Protein AF-A0A353IQN6-F1 (afdb_monomer)

Secondary structure (DSSP, 8-state):
--HH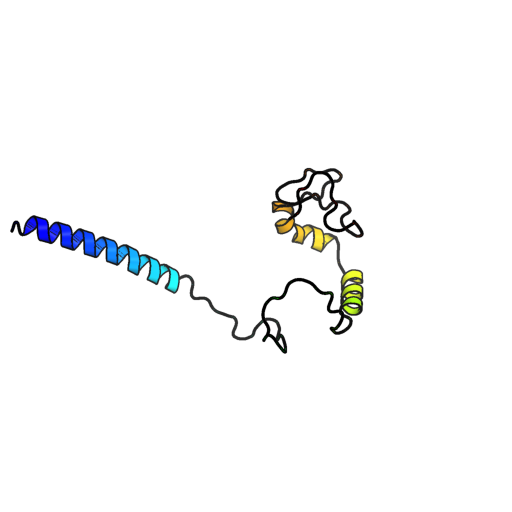HHHHHHHHHHHHHHHHHHHHHHHHHH------SS-SS--S--------------SS-HHHHHHHHHHT--HHHHHHHTTTGGGT---STTPPP-SS---TT-TTPPTT--TT----

Foldseek 3Di:
DPVVVVVVVVVVVVVVVCCVVVVVVVCCVVCVPPDDPDDPDDDDDPPDDDDDDDDPPDDPPVVVVVVVVVVVDDVVVVVVPCPVVVVQEACDDVDDHGVHYHCPVVVVDDPPDRPPDDDD

Solvent-accessible surface area (backbone atoms only — not comparable to full-atom values): 7860 Å² total; per-residue (Å²): 129,68,64,69,60,55,52,54,52,52,50,53,52,52,51,52,48,48,52,56,54,47,52,50,52,49,49,51,69,73,58,63,80,75,70,63,97,62,69,100,62,86,73,88,78,86,85,76,80,96,73,88,86,75,90,75,88,79,69,80,70,57,62,61,57,47,52,58,51,57,76,70,58,55,68,70,60,49,64,67,64,40,61,74,53,53,76,33,28,28,71,43,87,88,38,61,67,60,88,32,50,49,51,49,76,50,82,92,48,70,80,95,58,61,82,96,52,89,76,134

Mean predicted aligned error: 17.72 Å

Radius of gyration: 26.77 Å; Cα contacts (8 Å, |Δi|>4): 43; chains: 1; bounding box: 42×39×81 Å

Sequence (120 aa):
MKHYYLNKVAMAVLLALLLFFGTRTLIDLVYEEHLPATPGYEVAGAEEELVHGEKKKNGPDKGAEFIVALNKADPAKGEQGVGLCKVCHSFEKGGPNMIGPGLYGVVGHKIAAHEGFNYS

pLDDT: mean 81.21, std 19.11, range [29.92, 97.19]

Structure (mmCIF, N/CA/C/O backbone):
data_AF-A0A353IQN6-F1
#
_entry.id   AF-A0A353IQN6-F1
#
loop_
_atom_site.group_PDB
_atom_site.id
_atom_site.type_symbol
_atom_site.label_atom_id
_atom_site.label_alt_id
_atom_site.label_comp_id
_atom_site.label_asym_id
_atom_site.label_entity_id
_atom_site.label_seq_id
_atom_site.pdbx_PDB_ins_code
_atom_site.Cartn_x
_atom_site.Cartn_y
_atom_site.Cartn_z
_atom_site.occupancy
_atom_site.B_iso_or_equiv
_atom_site.auth_seq_id
_atom_site.auth_comp_id
_atom_site.auth_asym_id
_atom_site.auth_atom_id
_atom_site.pdbx_PDB_model_num
ATOM 1 N N . MET A 1 1 ? -2.778 19.216 57.787 1.00 61.38 1 MET A N 1
ATOM 2 C CA . MET A 1 1 ? -3.171 18.404 56.609 1.00 61.38 1 MET A CA 1
ATOM 3 C C . MET A 1 1 ? -2.617 16.996 56.785 1.00 61.38 1 MET A C 1
ATOM 5 O O . MET A 1 1 ? -1.510 16.873 57.287 1.00 61.38 1 MET A O 1
ATOM 9 N N . LYS A 1 2 ? -3.361 15.932 56.452 1.00 80.44 2 LYS A N 1
ATOM 10 C CA . LYS A 1 2 ? -2.885 14.546 56.634 1.00 80.44 2 LYS A CA 1
ATOM 11 C C . LYS A 1 2 ? -1.722 14.272 55.663 1.00 80.44 2 LYS A C 1
ATOM 13 O O . LYS A 1 2 ? -1.968 14.014 54.491 1.00 80.44 2 LYS A O 1
ATOM 18 N N . HIS A 1 3 ? -0.477 14.327 56.142 1.00 79.56 3 HIS A N 1
ATOM 19 C CA . HIS A 1 3 ? 0.753 14.161 55.343 1.00 79.56 3 HIS A CA 1
ATOM 20 C C . HIS A 1 3 ? 0.756 12.901 54.457 1.00 79.56 3 HIS A C 1
ATOM 22 O O . HIS A 1 3 ? 1.241 12.933 53.331 1.00 79.56 3 HIS A O 1
ATOM 28 N N . TYR A 1 4 ? 0.122 11.821 54.920 1.00 86.75 4 TYR A N 1
ATOM 29 C CA . TYR A 1 4 ? -0.090 10.590 54.153 1.00 86.75 4 TYR A CA 1
ATOM 30 C C . TYR A 1 4 ? -0.881 10.797 52.846 1.00 86.75 4 TYR A C 1
ATOM 32 O O . TYR A 1 4 ? -0.518 10.239 51.813 1.00 86.75 4 TYR A O 1
ATOM 40 N N . TYR A 1 5 ? -1.933 11.625 52.857 1.00 87.12 5 TYR A N 1
ATOM 41 C CA . TYR A 1 5 ? -2.708 11.922 51.646 1.00 87.12 5 TYR A CA 1
ATOM 42 C C . TYR A 1 5 ? -1.891 12.743 50.647 1.00 87.12 5 TYR A C 1
ATOM 44 O O . TYR A 1 5 ? -1.949 12.477 49.451 1.00 87.12 5 TYR A O 1
ATOM 52 N N . LEU A 1 6 ? -1.094 13.695 51.140 1.00 90.81 6 LEU A N 1
ATOM 53 C CA . LEU A 1 6 ? -0.230 14.521 50.298 1.00 90.81 6 LEU A CA 1
ATOM 54 C C . LEU A 1 6 ? 0.839 13.669 49.599 1.00 90.81 6 LEU A C 1
ATOM 56 O O . LEU A 1 6 ? 1.043 13.803 48.397 1.00 90.81 6 LEU A O 1
ATOM 60 N N . ASN A 1 7 ? 1.455 12.734 50.331 1.00 93.06 7 ASN A N 1
ATOM 61 C CA . ASN A 1 7 ? 2.442 11.812 49.772 1.00 93.06 7 ASN A CA 1
ATOM 62 C C . ASN A 1 7 ? 1.817 10.868 48.729 1.00 93.06 7 ASN A C 1
ATOM 64 O O . ASN A 1 7 ? 2.398 10.626 47.677 1.00 93.06 7 ASN A O 1
ATOM 68 N N . LYS A 1 8 ? 0.590 10.386 48.972 1.00 92.75 8 LYS A N 1
ATOM 69 C CA . LYS A 1 8 ? -0.137 9.533 48.021 1.00 92.75 8 LYS A CA 1
ATOM 70 C C . LYS A 1 8 ? -0.448 10.258 46.706 1.00 92.75 8 LYS A C 1
ATOM 72 O O . LYS A 1 8 ? -0.290 9.671 45.639 1.00 92.75 8 LYS A O 1
ATOM 77 N N . VAL A 1 9 ? -0.861 11.525 46.779 1.00 94.88 9 VAL A N 1
ATOM 78 C CA . VAL A 1 9 ? -1.106 12.353 45.587 1.00 94.88 9 VAL A CA 1
ATOM 79 C C . VAL A 1 9 ? 0.205 12.657 44.860 1.00 94.88 9 VAL A C 1
ATOM 81 O O . VAL A 1 9 ? 0.265 12.496 43.645 1.00 94.88 9 VAL A O 1
ATOM 84 N N . ALA A 1 10 ? 1.268 13.013 45.586 1.00 94.44 10 ALA A N 1
ATOM 85 C CA . ALA A 1 10 ? 2.580 13.269 44.992 1.00 94.44 10 ALA A CA 1
ATOM 86 C C . ALA A 1 10 ? 3.115 12.046 44.224 1.00 94.44 10 ALA A C 1
ATOM 88 O O . ALA A 1 10 ? 3.572 12.189 43.094 1.00 94.44 10 ALA A O 1
ATOM 89 N N . MET A 1 11 ? 2.983 10.839 44.784 1.00 94.12 11 MET A N 1
ATOM 90 C CA . MET A 1 11 ? 3.393 9.601 44.109 1.00 94.12 11 MET A CA 1
ATOM 91 C C . MET A 1 11 ? 2.562 9.305 42.858 1.00 94.12 11 MET A C 1
ATOM 93 O O . MET A 1 11 ? 3.120 8.911 41.838 1.00 94.12 11 MET A O 1
ATOM 97 N N . ALA A 1 12 ? 1.244 9.521 42.907 1.00 95.50 12 ALA A N 1
ATOM 98 C CA . ALA A 1 12 ? 0.382 9.324 41.742 1.00 95.50 12 ALA A CA 1
ATOM 99 C C . ALA A 1 12 ? 0.754 10.274 40.591 1.00 95.50 12 ALA A C 1
ATOM 101 O O . ALA A 1 12 ? 0.827 9.849 39.439 1.00 95.50 12 ALA A O 1
ATOM 102 N N . VAL A 1 13 ? 1.046 11.539 40.909 1.00 96.25 13 VAL A N 1
ATOM 103 C CA . VAL A 1 13 ? 1.476 12.539 39.921 1.00 96.25 13 VAL A CA 1
ATOM 104 C C . VAL A 1 13 ? 2.851 12.192 39.349 1.00 96.25 13 VAL A C 1
ATOM 106 O O . VAL A 1 13 ? 3.022 12.212 38.133 1.00 96.25 13 VAL A O 1
ATOM 109 N N . LEU A 1 14 ? 3.818 11.821 40.193 1.00 95.50 14 LEU A N 1
ATOM 110 C CA . LEU A 1 14 ? 5.158 11.438 39.738 1.00 95.50 14 LEU A CA 1
ATOM 111 C C . LEU A 1 14 ? 5.132 10.199 38.837 1.00 95.50 14 LEU A C 1
ATOM 113 O O . LEU A 1 14 ? 5.804 10.190 37.810 1.00 95.50 14 LEU A O 1
ATOM 117 N N . LEU A 1 15 ? 4.330 9.185 39.177 1.00 96.00 15 LEU A N 1
ATOM 118 C CA . LEU A 1 15 ? 4.170 7.991 38.346 1.00 96.00 15 LEU A CA 1
ATOM 119 C C . LEU A 1 15 ? 3.545 8.341 36.988 1.00 96.00 15 LEU A C 1
ATOM 121 O O . LEU A 1 15 ? 4.034 7.892 35.956 1.00 96.00 15 LEU A O 1
ATOM 125 N N . ALA A 1 16 ? 2.490 9.161 36.979 1.00 96.62 16 ALA A N 1
ATOM 126 C CA . ALA A 1 16 ? 1.833 9.578 35.744 1.00 96.62 16 ALA A CA 1
ATOM 127 C C . ALA A 1 16 ? 2.789 10.354 34.822 1.00 96.62 16 ALA A C 1
ATOM 129 O O . ALA A 1 16 ? 2.852 10.075 33.625 1.00 96.62 16 ALA A O 1
ATOM 130 N N . LEU A 1 17 ? 3.578 11.277 35.383 1.00 96.50 17 LEU A N 1
ATOM 131 C CA . LEU A 1 17 ? 4.587 12.023 34.630 1.00 96.50 17 LEU A CA 1
ATOM 132 C C . LEU A 1 17 ? 5.696 11.102 34.112 1.00 96.50 17 LEU A C 1
ATOM 134 O O . LEU A 1 17 ? 6.052 11.188 32.940 1.00 96.50 17 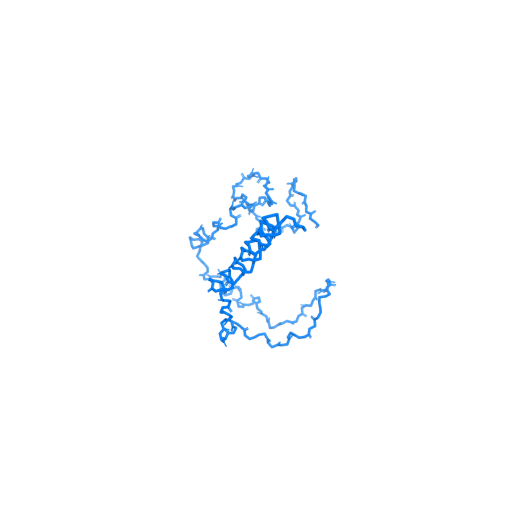LEU A O 1
ATOM 138 N N . LEU A 1 18 ? 6.206 10.190 34.943 1.00 96.56 18 LEU A N 1
ATOM 139 C CA . LEU A 1 18 ? 7.241 9.240 34.538 1.00 96.56 18 LEU A CA 1
ATOM 140 C C . LEU A 1 18 ? 6.769 8.356 33.382 1.00 96.56 18 LEU A C 1
ATOM 142 O O . LEU A 1 18 ? 7.522 8.138 32.440 1.00 96.56 18 LEU A O 1
ATOM 146 N N . LEU A 1 19 ? 5.527 7.871 33.427 1.00 96.75 19 LEU A N 1
ATOM 147 C CA . LEU A 1 19 ? 4.979 7.055 32.349 1.00 96.75 19 LEU A CA 1
ATOM 148 C C . LEU A 1 19 ? 4.788 7.869 31.069 1.00 96.75 19 LEU A C 1
ATOM 150 O O . LEU A 1 19 ? 5.161 7.387 30.005 1.00 96.75 19 LEU A O 1
ATOM 154 N N . PHE A 1 20 ? 4.271 9.097 31.151 1.00 96.19 20 PHE A N 1
ATOM 155 C CA . PHE A 1 20 ? 4.044 9.940 29.973 1.00 96.19 20 PHE A CA 1
ATOM 156 C C . PHE A 1 20 ? 5.354 10.368 29.297 1.00 96.19 20 PHE A C 1
ATOM 158 O O . PHE A 1 20 ? 5.537 10.156 28.100 1.00 96.19 20 PHE A O 1
ATOM 165 N N . PHE A 1 21 ? 6.287 10.937 30.064 1.00 95.75 21 PHE A N 1
ATOM 166 C CA . PHE A 1 21 ? 7.574 11.378 29.526 1.00 95.75 21 PHE A CA 1
ATOM 167 C C . PHE A 1 21 ? 8.469 10.188 29.179 1.00 95.75 21 PHE A C 1
ATOM 169 O O . PHE A 1 21 ? 9.108 10.196 28.135 1.00 95.75 21 PHE A O 1
ATOM 176 N N . GLY A 1 22 ? 8.465 9.139 30.004 1.00 94.50 22 GLY A N 1
ATOM 177 C CA . GLY A 1 22 ? 9.273 7.944 29.784 1.00 94.50 22 GLY A CA 1
ATOM 178 C C . GLY A 1 22 ? 8.852 7.172 28.539 1.00 94.50 22 GLY A C 1
ATOM 179 O O . GLY A 1 22 ? 9.715 6.797 27.754 1.00 94.50 22 GLY A O 1
ATOM 180 N N . THR A 1 23 ? 7.548 6.978 28.302 1.00 95.06 23 THR A N 1
ATOM 181 C CA . THR A 1 23 ? 7.094 6.326 27.058 1.00 95.06 23 THR A CA 1
ATOM 182 C C . THR A 1 23 ? 7.393 7.179 25.833 1.00 95.06 23 THR A C 1
ATOM 184 O O . THR A 1 23 ? 7.869 6.631 24.845 1.00 95.06 23 THR A O 1
ATOM 187 N N . ARG A 1 24 ? 7.208 8.504 25.902 1.00 93.00 24 ARG A N 1
ATOM 188 C CA . ARG A 1 24 ? 7.584 9.417 24.814 1.00 93.00 24 ARG A CA 1
ATOM 189 C C . ARG A 1 24 ? 9.075 9.334 24.474 1.00 93.00 24 ARG A C 1
ATOM 191 O O . ARG A 1 24 ? 9.408 9.085 23.326 1.00 93.00 24 ARG A O 1
ATOM 198 N N . THR A 1 25 ? 9.960 9.467 25.463 1.00 90.75 25 THR A N 1
ATOM 199 C CA . THR A 1 25 ? 11.413 9.363 25.247 1.00 90.75 25 THR A CA 1
ATOM 200 C C . THR A 1 25 ? 11.816 7.987 24.725 1.00 90.75 25 THR A C 1
ATOM 202 O O . THR A 1 25 ? 12.728 7.885 23.915 1.00 90.75 25 THR A O 1
ATOM 205 N N . LEU A 1 26 ? 11.143 6.922 25.164 1.00 91.50 26 LEU A N 1
ATOM 206 C CA . LEU A 1 26 ? 11.411 5.572 24.674 1.00 91.50 26 LEU A CA 1
ATOM 207 C C . LEU A 1 26 ? 10.978 5.412 23.212 1.00 91.50 26 LEU A C 1
ATOM 209 O O . LEU A 1 26 ? 11.693 4.777 22.446 1.00 91.50 26 LEU A O 1
ATOM 213 N N . ILE A 1 27 ? 9.856 6.017 22.811 1.00 88.75 27 ILE A N 1
ATOM 214 C CA . ILE A 1 27 ? 9.441 6.082 21.404 1.00 88.75 27 ILE A CA 1
ATOM 215 C C . ILE A 1 27 ? 10.487 6.846 20.589 1.00 88.75 27 ILE A C 1
ATOM 217 O O . ILE A 1 27 ? 10.942 6.312 19.586 1.00 88.75 27 ILE A O 1
ATOM 221 N N . ASP A 1 28 ? 10.921 8.020 21.047 1.00 85.69 28 ASP A N 1
ATOM 222 C CA . ASP A 1 28 ? 11.922 8.831 20.340 1.00 85.69 28 ASP A CA 1
ATOM 223 C C . ASP A 1 28 ? 13.270 8.088 20.203 1.00 85.69 28 ASP A C 1
ATOM 225 O O . ASP A 1 28 ? 13.879 8.108 19.140 1.00 85.69 28 ASP A O 1
ATOM 229 N N . LEU A 1 29 ? 13.702 7.362 21.244 1.00 86.88 29 LEU A N 1
ATOM 230 C CA . LEU A 1 29 ? 14.932 6.556 21.236 1.00 86.88 29 LEU A CA 1
ATOM 231 C C . LEU A 1 29 ? 14.853 5.354 20.280 1.00 86.88 29 LEU A C 1
ATOM 233 O O . LEU A 1 29 ? 15.849 4.963 19.678 1.00 86.88 29 LEU A O 1
ATOM 237 N N . VAL A 1 30 ? 13.687 4.708 20.196 1.00 87.62 30 VAL A N 1
ATOM 238 C CA . VAL A 1 30 ? 13.490 3.522 19.346 1.00 87.62 30 VAL A CA 1
ATOM 239 C C . VAL A 1 30 ? 13.248 3.917 17.888 1.00 87.62 30 VAL A C 1
ATOM 241 O O . VAL A 1 30 ? 13.658 3.189 16.985 1.00 87.62 30 VAL A O 1
ATOM 244 N N . TYR A 1 31 ? 12.599 5.056 17.658 1.00 83.56 31 TYR A N 1
ATOM 245 C CA . 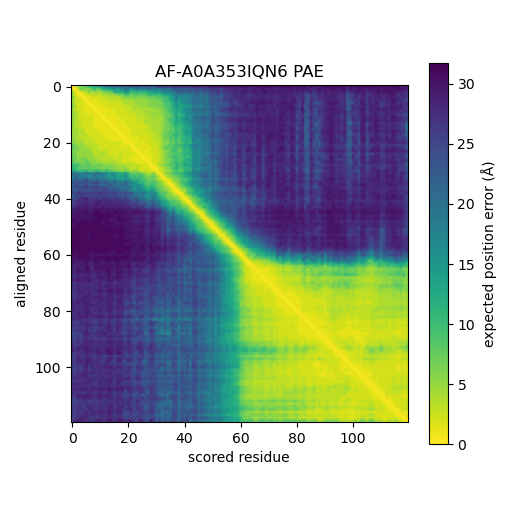TYR A 1 31 ? 12.219 5.566 16.343 1.00 83.56 31 TYR A CA 1
ATOM 246 C C . TYR A 1 31 ? 12.992 6.836 15.993 1.00 83.56 31 TYR A C 1
ATOM 248 O O . TYR A 1 31 ? 12.414 7.834 15.566 1.00 83.56 31 TYR A O 1
ATOM 256 N N . GLU A 1 32 ? 14.312 6.794 16.151 1.00 74.81 32 GLU A N 1
ATOM 257 C CA . GLU A 1 32 ? 15.176 7.850 15.643 1.00 74.81 32 GLU A CA 1
ATOM 258 C C . GLU A 1 32 ? 15.070 7.854 14.108 1.00 74.81 32 GLU A C 1
ATOM 260 O O . GLU A 1 32 ? 15.562 6.954 13.420 1.00 74.81 32 GLU A O 1
ATOM 265 N N . GLU A 1 33 ? 14.338 8.826 13.561 1.00 68.62 33 GLU A N 1
ATOM 266 C CA . GLU A 1 33 ? 14.083 8.931 12.127 1.00 68.62 33 GLU A CA 1
ATOM 267 C C . GLU A 1 33 ? 15.380 9.324 11.411 1.00 68.62 33 GLU A C 1
ATOM 269 O O . GLU A 1 33 ? 15.727 10.495 11.253 1.00 68.62 33 GLU A O 1
ATOM 274 N N . HIS A 1 34 ? 16.147 8.320 10.989 1.00 64.12 34 HIS A N 1
ATOM 275 C CA . HIS A 1 34 ? 17.266 8.511 10.077 1.00 64.12 34 HIS A CA 1
ATOM 276 C C . HIS A 1 34 ? 16.731 8.815 8.682 1.00 64.12 34 HIS A C 1
ATOM 278 O O . HIS A 1 34 ? 16.595 7.937 7.826 1.00 64.12 34 HIS A O 1
ATOM 284 N N . LEU A 1 35 ? 16.460 10.100 8.451 1.00 63.84 35 LEU A N 1
ATOM 285 C CA . LEU A 1 35 ? 16.371 10.637 7.105 1.00 63.84 35 LEU A CA 1
ATOM 286 C C . LEU A 1 35 ? 17.665 10.259 6.369 1.00 63.84 35 LEU A C 1
ATOM 288 O O . LEU A 1 35 ? 18.761 10.480 6.897 1.00 63.84 35 LEU A O 1
ATOM 292 N N . PRO A 1 36 ? 17.575 9.650 5.178 1.00 66.19 36 PRO A N 1
ATOM 293 C CA . PRO A 1 36 ? 18.765 9.271 4.446 1.00 66.19 36 PRO A CA 1
ATOM 294 C C . PRO A 1 36 ? 19.575 10.536 4.146 1.00 66.19 36 PRO A C 1
ATOM 296 O O . PRO A 1 36 ? 19.035 11.528 3.659 1.00 66.19 36 PRO A O 1
ATOM 299 N N . ALA A 1 37 ? 20.883 10.493 4.416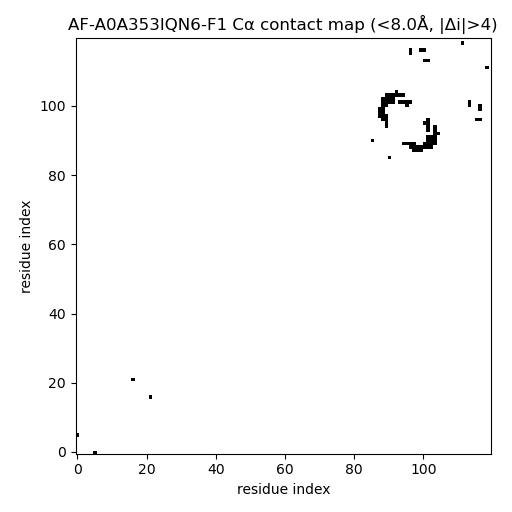 1.00 67.12 37 ALA A N 1
ATOM 300 C CA . ALA A 1 37 ? 21.796 11.619 4.181 1.00 67.12 37 ALA A CA 1
ATOM 301 C C . ALA A 1 37 ? 21.787 12.110 2.718 1.00 67.12 37 ALA A C 1
ATOM 303 O O . ALA A 1 37 ? 22.235 13.214 2.427 1.00 67.12 37 ALA A O 1
ATOM 304 N N . THR A 1 38 ? 21.262 11.291 1.804 1.00 64.38 38 THR A N 1
ATOM 305 C CA . THR A 1 38 ? 20.947 11.660 0.426 1.00 64.38 38 THR A CA 1
ATOM 306 C C . THR A 1 38 ? 19.499 11.254 0.122 1.00 64.38 38 THR A C 1
ATOM 308 O O . THR A 1 38 ? 19.146 10.085 0.297 1.00 64.38 38 THR A O 1
ATOM 311 N N . PRO A 1 39 ? 18.629 12.180 -0.318 1.00 72.12 39 PRO A N 1
ATOM 312 C CA . PRO A 1 39 ? 17.327 11.827 -0.869 1.00 72.12 39 PRO A CA 1
ATOM 313 C C . PRO A 1 39 ? 17.517 10.870 -2.052 1.00 72.12 39 PRO A C 1
ATOM 315 O O . PRO A 1 39 ? 18.387 11.091 -2.890 1.00 72.12 39 PRO A O 1
ATOM 318 N N . GLY A 1 40 ? 16.692 9.824 -2.165 1.00 63.22 40 GLY A N 1
ATOM 319 C CA . GLY A 1 40 ? 16.782 8.844 -3.263 1.00 63.22 40 GLY A CA 1
ATOM 320 C C . GLY A 1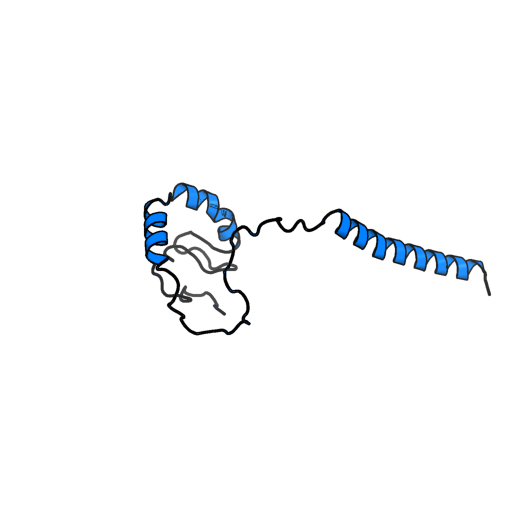 40 ? 16.567 9.427 -4.673 1.00 63.22 40 GLY A C 1
ATOM 321 O O . GLY A 1 40 ? 16.694 8.702 -5.657 1.00 63.22 40 GLY A O 1
ATOM 322 N N . TYR A 1 41 ? 16.237 10.719 -4.772 1.00 63.25 41 TYR A N 1
ATOM 323 C CA . TYR A 1 41 ? 16.140 11.507 -5.995 1.00 63.25 41 TYR A CA 1
ATOM 324 C C . TYR A 1 41 ? 16.235 13.006 -5.656 1.00 63.25 41 TYR A C 1
ATOM 326 O O . TYR A 1 41 ? 15.486 13.491 -4.806 1.00 63.25 41 TYR A O 1
ATOM 334 N N . GLU A 1 42 ? 17.112 13.753 -6.332 1.00 50.59 42 GLU A N 1
ATOM 335 C CA . GLU A 1 42 ? 17.103 15.218 -6.266 1.00 50.59 42 GLU A CA 1
ATOM 336 C C . GLU A 1 42 ? 15.984 15.770 -7.156 1.00 50.59 42 GLU A C 1
ATOM 338 O O . GLU A 1 42 ? 16.051 15.727 -8.387 1.00 50.59 42 GLU A O 1
ATOM 343 N N . VAL A 1 43 ? 14.934 16.296 -6.524 1.00 57.38 43 VAL A N 1
ATOM 344 C CA . VAL A 1 43 ? 13.918 17.091 -7.214 1.00 57.38 43 VAL A CA 1
ATOM 345 C C . VAL A 1 43 ? 14.474 18.507 -7.349 1.00 57.38 43 VAL A C 1
ATOM 347 O O . VAL A 1 43 ? 14.447 19.288 -6.400 1.00 57.38 43 VAL A O 1
ATOM 350 N N . ALA A 1 44 ? 14.979 18.864 -8.527 1.00 50.25 44 ALA A N 1
ATOM 351 C CA . ALA A 1 44 ? 15.231 20.264 -8.837 1.00 50.25 44 ALA A CA 1
ATOM 352 C C . ALA A 1 44 ? 13.882 21.011 -8.881 1.00 50.25 44 ALA A C 1
ATOM 354 O O . ALA A 1 44 ? 13.120 20.854 -9.835 1.00 50.25 44 ALA A O 1
ATOM 355 N N . GLY A 1 45 ? 13.595 21.800 -7.840 1.00 54.41 45 GLY A N 1
ATOM 356 C CA . GLY A 1 45 ? 12.538 22.818 -7.837 1.00 54.41 45 GLY A CA 1
ATOM 357 C C . GLY A 1 45 ? 11.237 22.449 -7.122 1.00 54.41 45 GLY A C 1
ATOM 358 O O . GLY A 1 45 ? 10.179 22.477 -7.741 1.00 54.41 45 GLY A O 1
ATOM 359 N N . ALA A 1 46 ? 11.291 22.152 -5.822 1.00 39.16 46 ALA A N 1
ATOM 360 C CA . ALA A 1 46 ? 10.093 22.069 -4.985 1.00 39.16 46 ALA A CA 1
ATOM 361 C C . ALA A 1 46 ? 10.015 23.250 -4.007 1.00 39.16 46 ALA A C 1
ATOM 363 O O . ALA A 1 46 ? 10.119 23.090 -2.796 1.00 39.16 46 ALA A O 1
ATOM 364 N N . GLU A 1 47 ? 9.785 24.435 -4.556 1.00 41.00 47 GLU A N 1
ATOM 365 C CA . GLU A 1 47 ? 8.913 25.407 -3.910 1.00 41.00 47 GLU A CA 1
ATOM 366 C C . GLU A 1 47 ? 7.783 25.700 -4.895 1.00 41.00 47 GLU A C 1
ATOM 368 O O . GLU A 1 47 ? 7.969 26.406 -5.874 1.00 41.00 47 GLU A O 1
ATOM 373 N N . GLU A 1 48 ? 6.651 25.018 -4.708 1.00 36.66 48 GLU A N 1
ATOM 374 C CA . GLU A 1 48 ? 5.333 25.653 -4.728 1.00 36.66 48 GLU A CA 1
ATOM 375 C C . GLU A 1 48 ? 4.233 24.653 -4.343 1.00 36.66 48 GLU A C 1
ATOM 377 O O . GLU A 1 48 ? 4.083 23.562 -4.893 1.00 36.66 48 GLU A O 1
ATOM 382 N N . GLU A 1 49 ? 3.523 25.086 -3.310 1.00 32.53 49 GLU A N 1
ATOM 383 C CA . GLU A 1 49 ? 2.128 24.879 -2.946 1.00 32.53 49 GLU A CA 1
ATOM 384 C C . GLU A 1 49 ? 1.238 24.031 -3.876 1.00 32.53 49 GLU A C 1
ATOM 386 O O . GLU A 1 49 ? 1.152 24.200 -5.092 1.00 32.53 49 GLU A O 1
ATOM 391 N N . LEU A 1 50 ? 0.481 23.145 -3.228 1.00 40.03 50 LEU A N 1
ATOM 392 C CA . LEU A 1 50 ? -0.583 22.332 -3.799 1.00 40.03 50 LEU A CA 1
ATOM 393 C C . LEU A 1 50 ? -1.643 23.203 -4.497 1.00 40.03 50 LEU A C 1
ATOM 395 O O . LEU A 1 50 ? -2.434 23.868 -3.833 1.00 40.03 50 LEU A O 1
ATOM 399 N N . VAL A 1 51 ? -1.758 23.085 -5.822 1.00 31.28 51 VAL A N 1
ATOM 400 C CA . VAL A 1 51 ? -2.973 23.465 -6.560 1.00 31.28 51 VAL A CA 1
ATOM 401 C C . VAL A 1 51 ? -3.441 22.276 -7.39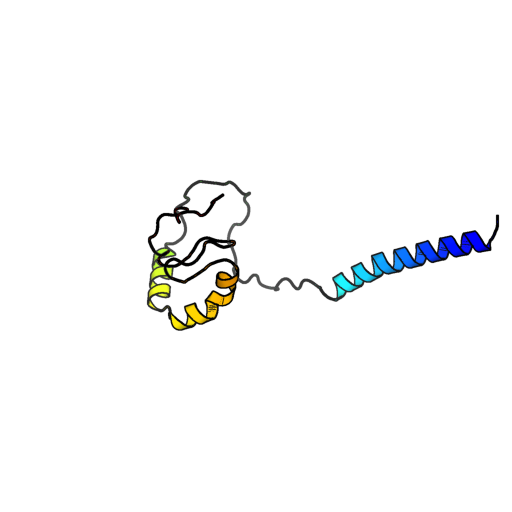4 1.00 31.28 51 VAL A C 1
ATOM 403 O O . VAL A 1 51 ? -2.742 21.774 -8.276 1.00 31.28 51 VAL A O 1
ATOM 406 N N . HIS A 1 52 ? -4.641 21.797 -7.065 1.00 34.53 52 HIS A N 1
ATOM 407 C CA . HIS A 1 52 ? -5.372 20.790 -7.821 1.00 34.53 52 HIS A CA 1
ATOM 408 C C . HIS A 1 52 ? -5.699 21.301 -9.228 1.00 34.53 52 HIS A C 1
ATOM 410 O O . HIS A 1 52 ? -6.293 22.361 -9.382 1.00 34.53 52 HIS A O 1
ATOM 416 N N . GLY A 1 53 ? -5.418 20.463 -10.227 1.00 43.34 53 GLY A N 1
ATOM 417 C CA . GLY A 1 53 ? -6.104 20.498 -11.513 1.00 43.34 53 GLY A CA 1
ATOM 418 C C . GLY A 1 53 ? -5.596 21.527 -12.515 1.00 43.34 53 GLY A C 1
ATOM 419 O O . GLY A 1 53 ? -6.229 22.544 -12.725 1.00 43.34 53 GLY A O 1
ATOM 420 N N . GLU A 1 54 ? -4.552 21.165 -13.257 1.00 29.92 54 GLU A N 1
ATOM 421 C CA . GLU A 1 54 ? -4.500 21.356 -14.709 1.00 29.92 54 GLU A CA 1
ATOM 422 C C . GLU A 1 54 ? -3.380 20.480 -15.279 1.00 29.92 54 GLU A C 1
ATOM 424 O O . GLU A 1 54 ? -2.325 20.302 -14.667 1.00 29.92 54 GLU A O 1
ATOM 429 N N . LYS A 1 55 ? -3.614 19.876 -16.450 1.00 47.28 55 LYS A N 1
ATOM 430 C CA . LYS A 1 55 ? -2.602 19.087 -17.164 1.00 47.28 55 LYS A CA 1
ATOM 431 C C . LYS A 1 55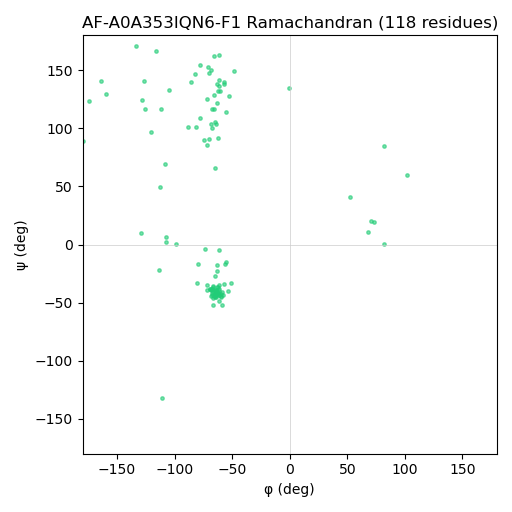 ? -1.419 19.988 -17.537 1.00 47.28 55 LYS A C 1
ATOM 433 O O . LYS A 1 55 ? -1.370 20.511 -18.647 1.00 47.28 55 LYS A O 1
ATOM 438 N N . LYS A 1 56 ? -0.401 20.071 -16.681 1.00 32.12 56 LYS A N 1
ATOM 439 C CA . LYS A 1 56 ? 0.948 20.443 -17.116 1.00 32.12 56 LYS A CA 1
ATOM 440 C C . LYS A 1 56 ? 1.567 19.249 -17.845 1.00 32.12 56 LYS A C 1
ATOM 442 O O . LYS A 1 56 ? 2.242 18.406 -17.261 1.00 32.12 56 LYS A O 1
ATOM 447 N N . LYS A 1 57 ? 1.353 19.184 -19.163 1.00 48.72 57 LYS A N 1
ATOM 448 C CA . LYS A 1 57 ? 2.396 18.650 -20.046 1.00 48.72 57 LYS A CA 1
ATOM 449 C C . LYS A 1 57 ? 3.525 19.668 -20.000 1.00 48.72 57 LYS A C 1
ATOM 451 O O . LYS A 1 57 ? 3.348 20.738 -20.561 1.00 48.72 57 LYS A O 1
ATOM 456 N N . ASN A 1 58 ? 4.591 19.359 -19.269 1.00 45.25 58 ASN A N 1
ATOM 457 C CA . ASN A 1 58 ? 5.970 19.759 -19.559 1.00 45.25 58 ASN A CA 1
ATOM 458 C C . ASN A 1 58 ? 6.885 19.190 -18.470 1.00 45.25 58 ASN A C 1
ATOM 460 O O . ASN A 1 58 ? 7.148 19.808 -17.445 1.00 45.25 58 ASN A O 1
ATOM 464 N N . GLY A 1 59 ? 7.350 17.975 -18.727 1.00 55.06 59 GLY A N 1
ATOM 465 C CA . GLY A 1 59 ? 8.622 17.444 -18.255 1.00 55.06 59 GLY A CA 1
ATOM 466 C C . GLY A 1 59 ? 9.290 16.769 -19.459 1.00 55.06 59 GLY A C 1
ATOM 467 O O . GLY A 1 59 ? 8.620 16.634 -20.492 1.00 55.06 59 GLY A O 1
ATOM 468 N N . PRO A 1 60 ? 10.563 16.340 -19.368 1.00 54.75 60 PRO A N 1
ATOM 469 C CA . PRO A 1 60 ? 11.148 15.480 -20.398 1.00 54.75 60 PRO A CA 1
ATOM 470 C C . PRO A 1 60 ? 10.181 14.327 -20.684 1.00 54.75 60 PRO A C 1
ATOM 472 O O . PRO A 1 60 ? 9.401 13.945 -19.807 1.00 54.75 60 PRO A O 1
ATOM 475 N N . ASP A 1 61 ? 10.170 13.826 -21.911 1.00 59.00 61 ASP A N 1
ATOM 476 C CA . ASP A 1 61 ? 9.290 12.767 -22.399 1.00 59.00 61 ASP A CA 1
ATOM 477 C C . ASP A 1 61 ? 9.564 11.424 -21.696 1.00 59.00 61 ASP A C 1
ATOM 479 O O . ASP A 1 61 ? 9.899 10.417 -22.310 1.00 59.00 61 ASP A O 1
ATOM 483 N N . LYS A 1 62 ? 9.298 11.363 -20.386 1.00 61.12 62 LYS A N 1
ATOM 484 C CA . LYS A 1 62 ? 9.331 10.158 -19.548 1.00 61.12 62 LYS A CA 1
ATOM 485 C C . LYS A 1 62 ? 8.432 9.053 -20.104 1.00 61.12 62 LYS A C 1
ATOM 487 O O . LYS A 1 62 ? 8.557 7.906 -19.703 1.00 61.12 62 LYS A O 1
ATOM 492 N N . GLY A 1 63 ? 7.533 9.384 -21.037 1.00 70.38 63 GLY A N 1
ATOM 493 C CA . GLY A 1 63 ? 6.791 8.415 -21.831 1.00 70.38 63 GLY A CA 1
ATOM 494 C C . GLY A 1 63 ? 7.705 7.507 -22.658 1.00 70.38 63 GLY A C 1
ATOM 495 O O . GLY A 1 63 ? 7.501 6.301 -22.635 1.00 70.38 63 GLY A O 1
ATOM 496 N N . ALA A 1 64 ? 8.732 8.031 -23.332 1.00 76.12 64 ALA A N 1
ATOM 497 C CA . ALA A 1 64 ? 9.655 7.209 -24.119 1.00 76.12 64 ALA A CA 1
ATOM 498 C C . ALA A 1 64 ? 10.464 6.258 -23.221 1.00 76.12 64 ALA A C 1
ATOM 500 O O . ALA A 1 64 ? 10.550 5.061 -23.495 1.00 76.12 64 ALA A O 1
ATOM 501 N N . GLU A 1 65 ? 10.976 6.766 -22.099 1.00 82.94 65 GLU A N 1
ATOM 502 C CA . GLU A 1 65 ? 11.712 5.974 -21.109 1.00 82.94 65 GLU A CA 1
ATOM 503 C C . GLU A 1 65 ? 10.826 4.908 -20.442 1.00 82.94 65 GLU A C 1
ATOM 505 O O . GLU A 1 65 ? 11.219 3.745 -20.335 1.00 82.94 65 GLU A O 1
ATOM 510 N N . PHE A 1 66 ? 9.590 5.266 -20.078 1.00 84.75 66 PHE A N 1
ATOM 511 C CA . PHE A 1 66 ? 8.606 4.331 -19.536 1.00 84.75 66 PHE A CA 1
ATOM 512 C C . PHE A 1 66 ? 8.257 3.224 -20.532 1.00 84.75 66 PHE A C 1
ATOM 514 O O . PHE A 1 66 ? 8.207 2.061 -20.146 1.00 84.75 66 PHE A O 1
ATOM 521 N N . ILE A 1 67 ? 8.057 3.547 -21.813 1.00 87.12 67 ILE A N 1
ATOM 522 C CA . ILE A 1 67 ? 7.780 2.538 -22.845 1.00 87.12 67 ILE A CA 1
ATOM 523 C C . ILE A 1 67 ? 8.976 1.592 -23.020 1.00 87.12 67 ILE A C 1
ATOM 525 O O . ILE A 1 67 ? 8.786 0.380 -23.124 1.00 87.12 67 ILE A O 1
ATOM 529 N N . VAL A 1 68 ? 10.212 2.102 -22.983 1.00 89.62 68 VAL A N 1
ATOM 530 C CA . VAL A 1 68 ? 11.419 1.257 -23.015 1.00 89.62 68 VAL A CA 1
ATOM 531 C C . VAL A 1 68 ? 11.504 0.346 -21.786 1.00 89.62 68 VAL A C 1
ATOM 533 O O . VAL A 1 68 ? 11.856 -0.827 -21.926 1.00 89.62 68 VAL A O 1
ATOM 536 N N . ALA A 1 69 ? 11.168 0.848 -20.596 1.00 88.56 69 ALA A N 1
ATOM 537 C CA . ALA A 1 69 ? 11.133 0.053 -19.371 1.00 88.56 69 ALA A CA 1
ATOM 538 C C . ALA A 1 69 ? 10.012 -1.000 -19.394 1.00 88.56 69 ALA A C 1
ATOM 540 O O . ALA A 1 69 ? 10.249 -2.151 -19.030 1.00 88.56 69 ALA A O 1
ATOM 541 N N . LEU A 1 70 ? 8.823 -0.641 -19.886 1.00 88.94 70 LEU A N 1
ATOM 542 C CA . LEU A 1 70 ? 7.670 -1.534 -20.002 1.00 88.94 70 LEU A CA 1
ATOM 543 C C . LEU A 1 70 ? 7.940 -2.684 -20.978 1.00 88.94 70 LEU A C 1
ATOM 545 O O . LEU A 1 70 ? 7.605 -3.825 -20.680 1.00 88.94 70 LEU A O 1
ATOM 549 N N . ASN A 1 71 ? 8.622 -2.417 -22.095 1.00 91.50 71 ASN A N 1
ATOM 550 C CA . ASN A 1 71 ? 9.043 -3.458 -23.040 1.00 91.50 71 ASN A CA 1
ATOM 551 C C . ASN A 1 71 ? 10.026 -4.471 -22.428 1.00 91.50 71 ASN A C 1
ATOM 553 O O . ASN A 1 71 ? 10.157 -5.582 -22.936 1.00 91.50 71 ASN A O 1
ATOM 557 N N . LYS A 1 72 ? 10.732 -4.094 -21.355 1.00 92.69 72 LYS A N 1
ATOM 558 C CA . LYS A 1 72 ? 11.647 -4.967 -20.602 1.00 92.69 72 LYS A CA 1
ATOM 559 C C . LYS A 1 72 ? 11.009 -5.545 -19.333 1.00 92.69 72 LYS A C 1
ATOM 561 O O . LYS A 1 72 ? 11.693 -6.244 -18.585 1.00 92.69 72 LYS A O 1
ATOM 566 N N . ALA A 1 73 ? 9.748 -5.222 -19.050 1.00 91.75 73 ALA A N 1
ATOM 567 C CA . ALA A 1 73 ? 9.076 -5.660 -17.838 1.00 91.75 73 ALA A CA 1
ATOM 568 C C . ALA A 1 73 ? 8.787 -7.168 -17.873 1.00 91.75 73 ALA A C 1
ATOM 570 O O . ALA A 1 73 ? 8.523 -7.749 -18.923 1.00 91.75 73 ALA A O 1
ATOM 571 N N . ASP A 1 74 ? 8.814 -7.787 -16.695 1.00 94.56 74 ASP A N 1
ATOM 572 C CA . ASP A 1 74 ? 8.554 -9.212 -16.504 1.00 94.56 74 ASP A CA 1
ATOM 573 C C . ASP A 1 74 ? 7.227 -9.401 -15.746 1.00 94.56 74 ASP A C 1
ATOM 575 O O . ASP A 1 74 ? 7.128 -8.980 -14.584 1.00 94.56 74 ASP A O 1
ATOM 579 N N . PRO A 1 75 ? 6.211 -10.037 -16.358 1.00 93.19 75 PRO A N 1
ATOM 580 C CA . PRO A 1 75 ? 4.939 -10.323 -15.700 1.00 93.19 75 PRO A CA 1
ATOM 581 C C . PRO A 1 75 ? 5.082 -11.140 -14.411 1.00 93.19 75 PRO A C 1
ATOM 583 O O . PRO A 1 75 ? 4.344 -10.888 -13.460 1.00 93.19 75 PRO A O 1
ATOM 586 N N . ALA A 1 76 ? 6.050 -12.062 -14.335 1.00 94.62 76 ALA A N 1
ATOM 587 C CA . ALA A 1 76 ? 6.253 -12.898 -13.151 1.00 94.62 76 ALA A CA 1
ATOM 588 C C . ALA A 1 76 ? 6.728 -12.069 -11.948 1.00 94.62 76 ALA A C 1
ATOM 590 O O . ALA A 1 76 ? 6.272 -12.271 -10.822 1.00 94.62 76 ALA A O 1
ATOM 591 N N . LYS A 1 77 ? 7.588 -11.068 -12.181 1.00 93.56 77 LYS A N 1
ATOM 592 C CA . LYS A 1 77 ? 7.978 -10.102 -11.138 1.00 93.56 77 LYS A CA 1
ATOM 593 C C . LYS A 1 77 ? 6.803 -9.226 -10.714 1.00 93.56 77 LYS A C 1
ATOM 595 O O . LYS A 1 77 ? 6.668 -8.916 -9.533 1.00 93.56 77 LYS A O 1
ATOM 600 N N . GLY A 1 78 ? 5.941 -8.852 -11.662 1.00 92.00 78 GLY A N 1
ATOM 601 C CA . GLY A 1 78 ? 4.699 -8.137 -11.370 1.00 92.00 78 GLY A CA 1
ATOM 602 C C . GLY A 1 78 ? 3.780 -8.941 -10.449 1.00 92.00 78 GLY A C 1
ATOM 603 O O . GLY A 1 78 ? 3.297 -8.414 -9.449 1.00 92.00 78 GLY A O 1
ATOM 604 N N . GLU A 1 79 ? 3.605 -10.232 -10.728 1.00 93.06 79 GLU A N 1
ATOM 605 C CA . GLU A 1 79 ? 2.803 -11.133 -9.897 1.00 93.06 79 GLU A CA 1
ATOM 606 C C . GLU A 1 79 ? 3.366 -11.290 -8.475 1.00 93.06 79 GLU A C 1
ATOM 608 O O . GLU A 1 79 ? 2.600 -11.340 -7.513 1.00 93.06 79 GLU A O 1
ATOM 613 N N . GLN A 1 80 ? 4.691 -11.299 -8.314 1.00 92.94 80 GLN A N 1
ATOM 614 C CA . GLN A 1 80 ? 5.333 -11.319 -6.994 1.00 92.94 80 GLN A CA 1
ATOM 615 C C . GLN A 1 80 ? 5.143 -9.997 -6.231 1.00 92.94 80 GLN A C 1
ATOM 617 O O . GLN A 1 80 ? 4.920 -10.006 -5.020 1.00 92.94 80 GLN A O 1
ATOM 622 N N . GLY A 1 81 ? 5.200 -8.859 -6.929 1.00 92.50 81 GLY A N 1
ATOM 623 C CA . GLY A 1 81 ? 5.090 -7.523 -6.330 1.00 92.50 81 GLY A CA 1
ATOM 624 C C . GLY A 1 81 ? 3.660 -7.072 -6.008 1.00 92.50 81 GLY A C 1
ATOM 625 O O . GLY A 1 81 ? 3.467 -6.147 -5.220 1.00 92.50 81 GLY A O 1
ATOM 626 N N . VAL A 1 82 ? 2.639 -7.725 -6.571 1.00 94.62 82 VAL A N 1
ATOM 627 C CA . VAL A 1 82 ? 1.233 -7.290 -6.461 1.00 94.62 82 VAL A CA 1
ATOM 628 C C . VAL A 1 82 ? 0.603 -7.534 -5.080 1.00 94.62 82 VAL A C 1
ATOM 630 O O . VAL A 1 82 ? -0.543 -7.152 -4.842 1.00 94.62 82 VAL A O 1
ATOM 633 N N . GLY A 1 83 ? 1.322 -8.176 -4.152 1.00 94.19 83 GLY A N 1
ATOM 634 C CA . GLY A 1 83 ? 0.806 -8.545 -2.829 1.00 94.19 83 GLY A CA 1
ATOM 635 C C . GLY A 1 83 ? 0.214 -7.366 -2.049 1.00 94.19 83 GLY A C 1
ATOM 636 O O . GLY A 1 83 ? -0.861 -7.498 -1.471 1.00 94.19 83 GLY A O 1
ATOM 637 N N . LEU A 1 84 ? 0.853 -6.194 -2.109 1.00 93.12 84 LEU A N 1
ATOM 638 C CA . LEU A 1 84 ? 0.349 -4.975 -1.461 1.00 93.12 84 LEU A CA 1
ATOM 639 C C . LEU A 1 84 ? -0.951 -4.470 -2.103 1.00 93.12 84 LEU A C 1
ATOM 641 O O . LEU A 1 84 ? -1.848 -3.999 -1.411 1.00 93.12 84 LEU A O 1
ATOM 645 N N . CYS A 1 85 ? -1.089 -4.605 -3.422 1.00 95.75 85 CYS A N 1
ATOM 646 C CA . CYS A 1 85 ? -2.286 -4.186 -4.151 1.00 95.75 85 CYS A CA 1
ATOM 647 C C . CYS A 1 85 ? -3.472 -5.122 -3.869 1.00 95.75 85 CYS A C 1
ATOM 649 O O . CYS A 1 85 ? -4.612 -4.665 -3.784 1.00 95.75 85 CYS A O 1
ATOM 651 N N . LYS A 1 86 ? -3.198 -6.421 -3.680 1.00 94.94 86 LYS A N 1
ATOM 652 C CA . LYS A 1 86 ? -4.196 -7.457 -3.356 1.00 94.94 86 LYS A CA 1
ATOM 653 C C . LYS A 1 86 ? -4.901 -7.239 -2.014 1.00 94.94 86 LYS A C 1
ATOM 655 O O . LYS A 1 86 ? -5.962 -7.811 -1.799 1.00 94.94 86 LYS A O 1
ATOM 660 N N . VAL A 1 87 ? -4.347 -6.406 -1.130 1.00 95.69 87 VAL A N 1
ATOM 661 C CA . VAL A 1 87 ? -5.002 -6.031 0.136 1.00 95.69 87 VAL A CA 1
ATOM 662 C C . VAL A 1 87 ? -6.307 -5.274 -0.125 1.00 95.69 87 VAL A C 1
ATOM 664 O O . VAL A 1 87 ? -7.287 -5.460 0.593 1.00 95.69 87 VAL A O 1
ATOM 667 N N . CYS A 1 88 ? -6.327 -4.444 -1.168 1.00 96.56 88 CYS A N 1
ATOM 668 C CA . CYS A 1 88 ? -7.458 -3.568 -1.465 1.00 96.56 88 CYS A CA 1
ATOM 669 C C . CYS A 1 88 ? -8.188 -3.931 -2.759 1.00 96.56 88 CYS A C 1
ATOM 671 O O . CYS A 1 88 ? -9.342 -3.541 -2.907 1.00 96.56 88 CYS A O 1
ATOM 673 N N . HIS A 1 89 ? -7.544 -4.642 -3.687 1.00 97.19 89 HIS A N 1
ATOM 674 C CA . HIS A 1 89 ? -8.064 -4.885 -5.030 1.00 97.19 89 HIS A CA 1
ATOM 675 C C . HIS A 1 89 ? -8.096 -6.368 -5.397 1.00 97.19 89 HIS A C 1
ATOM 677 O O . HIS A 1 89 ? -7.134 -7.103 -5.165 1.00 97.19 89 HIS A O 1
ATOM 683 N N . SER A 1 90 ? -9.163 -6.779 -6.086 1.00 94.81 90 SER A N 1
ATOM 684 C CA . SER A 1 90 ? -9.224 -8.081 -6.751 1.00 94.81 90 SER A CA 1
ATOM 685 C C . SER A 1 90 ? -8.609 -8.021 -8.152 1.00 94.81 90 SER A C 1
ATOM 687 O O . SER A 1 90 ? -8.821 -7.068 -8.903 1.00 94.81 90 SER A O 1
ATOM 689 N N . PHE A 1 91 ? -7.870 -9.068 -8.516 1.00 94.50 91 PHE A N 1
ATOM 690 C CA . PHE A 1 91 ? -7.306 -9.272 -9.857 1.00 94.50 91 PHE A CA 1
ATOM 691 C C . PHE A 1 91 ? -8.027 -10.389 -10.622 1.00 94.50 91 PHE A C 1
ATOM 693 O O . PHE A 1 91 ? -7.605 -10.769 -11.712 1.00 94.50 91 PHE A O 1
ATOM 700 N N . GLU A 1 92 ? -9.109 -10.926 -10.060 1.00 92.94 92 GLU A N 1
ATOM 701 C CA . GLU A 1 92 ? -9.904 -11.970 -10.694 1.00 92.94 92 GLU A CA 1
ATOM 702 C C . GLU A 1 92 ? -10.898 -11.371 -11.689 1.00 92.94 92 GLU A C 1
ATOM 704 O O . GLU A 1 92 ? -11.439 -10.277 -11.498 1.00 92.94 92 GLU A O 1
ATOM 709 N N . LYS A 1 93 ? -11.168 -12.105 -12.770 1.00 92.56 93 LYS A N 1
ATOM 710 C CA . LYS A 1 93 ? -12.151 -11.690 -13.770 1.00 92.56 93 LYS A CA 1
ATOM 711 C C . LYS A 1 93 ? -13.548 -11.690 -13.154 1.00 92.56 93 LYS A C 1
ATOM 713 O O . LYS A 1 93 ? -14.055 -12.745 -12.790 1.00 92.56 93 LYS A O 1
ATOM 718 N N . GLY A 1 94 ? -14.172 -10.515 -13.083 1.00 87.12 94 GLY A N 1
ATOM 719 C CA . GLY A 1 94 ? -15.461 -10.350 -12.405 1.00 87.12 94 GLY A CA 1
ATOM 720 C C . GLY A 1 94 ? -15.365 -10.478 -10.882 1.00 87.12 94 GLY A C 1
ATOM 721 O O . GLY A 1 94 ? -16.370 -10.761 -10.235 1.00 87.12 94 GLY A O 1
ATOM 722 N N . GLY A 1 95 ? -14.165 -10.308 -10.319 1.00 87.38 95 GLY A N 1
ATOM 723 C CA . 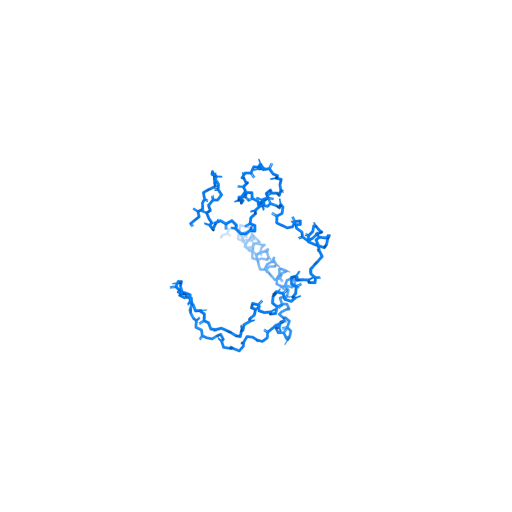GLY A 1 95 ? -13.951 -10.303 -8.879 1.00 87.38 95 GLY A CA 1
ATOM 724 C C . GLY A 1 95 ? -14.706 -9.169 -8.169 1.00 87.38 95 GLY A C 1
ATOM 725 O O . GLY A 1 95 ? -15.144 -8.208 -8.807 1.00 87.38 95 GLY A O 1
ATOM 726 N N . PRO A 1 96 ? -14.867 -9.266 -6.840 1.00 91.12 96 PRO A N 1
ATOM 727 C CA . PRO A 1 96 ? -15.626 -8.288 -6.074 1.00 91.12 96 PRO A CA 1
ATOM 728 C C . PRO A 1 96 ? -14.921 -6.927 -6.015 1.00 91.12 96 PRO A C 1
ATOM 730 O O . PRO A 1 96 ? -13.692 -6.840 -5.964 1.00 91.12 96 PRO A O 1
ATOM 733 N N . ASN A 1 97 ? -15.725 -5.869 -5.919 1.00 93.88 97 ASN A N 1
ATOM 734 C CA . ASN A 1 97 ? -15.270 -4.572 -5.432 1.00 93.88 97 ASN A CA 1
ATOM 735 C C . ASN A 1 97 ? -15.037 -4.671 -3.918 1.00 93.88 97 ASN A C 1
ATOM 737 O O . ASN A 1 97 ? -15.936 -5.077 -3.180 1.00 93.88 97 ASN A O 1
ATOM 741 N N . MET A 1 98 ? -13.835 -4.324 -3.467 1.00 92.50 98 MET A N 1
ATOM 742 C CA . MET A 1 98 ? -13.440 -4.366 -2.058 1.00 92.50 98 MET A CA 1
ATOM 743 C C . MET A 1 98 ? -13.269 -2.930 -1.538 1.00 92.50 98 MET A C 1
ATOM 745 O O . MET A 1 98 ? -14.118 -2.074 -1.778 1.00 92.50 98 MET A O 1
ATOM 749 N N . ILE A 1 99 ? -12.160 -2.654 -0.844 1.00 95.38 99 ILE A N 1
ATOM 750 C CA . ILE A 1 99 ? -11.726 -1.295 -0.499 1.00 95.38 99 ILE A CA 1
ATOM 751 C C . ILE A 1 99 ? -11.471 -0.496 -1.787 1.00 95.38 99 ILE A C 1
ATOM 753 O O . ILE A 1 99 ? -11.804 0.683 -1.859 1.00 95.38 99 ILE A O 1
ATOM 757 N N . GLY A 1 100 ? -10.910 -1.147 -2.810 1.00 94.38 100 GLY A N 1
ATOM 758 C CA . GLY A 1 100 ? -10.763 -0.626 -4.164 1.00 94.38 100 GLY A CA 1
ATOM 759 C C . GLY A 1 100 ? -11.562 -1.432 -5.202 1.00 94.38 100 GLY A C 1
ATOM 760 O O . GLY A 1 100 ? -12.022 -2.543 -4.913 1.00 94.38 100 GLY A O 1
ATOM 761 N N . PRO A 1 101 ? -11.730 -0.899 -6.427 1.00 95.81 101 PRO A N 1
ATOM 762 C CA . PRO A 1 101 ? -12.393 -1.602 -7.526 1.00 95.81 101 PRO A CA 1
ATOM 763 C C . PRO A 1 101 ? -11.595 -2.827 -7.987 1.00 95.81 101 PRO A C 1
ATOM 765 O O . PRO A 1 101 ? -10.385 -2.909 -7.767 1.00 95.81 101 PRO A O 1
ATOM 768 N N . GLY A 1 102 ? -12.237 -3.749 -8.701 1.00 95.38 102 GLY A N 1
ATOM 769 C CA . GLY A 1 102 ? -11.517 -4.796 -9.428 1.00 95.38 102 GLY A CA 1
ATOM 770 C C . GLY A 1 102 ? -10.508 -4.210 -10.430 1.00 95.38 102 GLY A C 1
ATOM 771 O O . GLY A 1 102 ? -10.777 -3.208 -11.094 1.00 95.38 102 GLY A O 1
ATOM 772 N N . LEU A 1 103 ? -9.325 -4.823 -10.537 1.00 95.19 103 LEU A N 1
ATOM 773 C CA . LEU A 1 103 ? -8.251 -4.396 -11.448 1.00 95.19 103 LEU A CA 1
ATOM 774 C C . LEU A 1 103 ? -8.064 -5.326 -12.653 1.00 95.19 103 LEU A C 1
ATOM 776 O O . LEU A 1 103 ? -7.192 -5.088 -13.494 1.00 95.19 103 LEU A O 1
ATOM 780 N N . TYR A 1 104 ? -8.886 -6.369 -12.785 1.00 94.25 104 TYR A N 1
ATOM 781 C CA . TYR A 1 104 ? -8.868 -7.206 -13.980 1.00 94.25 104 TYR A CA 1
ATOM 782 C C . TYR A 1 104 ? -9.258 -6.380 -15.215 1.00 94.25 104 TYR A C 1
ATOM 784 O O . TYR A 1 104 ? -10.339 -5.802 -15.272 1.00 94.25 104 TYR A O 1
ATOM 792 N N . GLY A 1 105 ? -8.375 -6.328 -16.216 1.00 92.38 105 GLY A N 1
ATOM 793 C CA . GLY A 1 105 ? -8.615 -5.562 -17.445 1.00 92.38 105 GLY A CA 1
ATOM 794 C C . GLY A 1 105 ? -8.503 -4.040 -17.289 1.00 92.38 105 GLY A C 1
ATOM 795 O O . GLY A 1 105 ? -8.999 -3.312 -18.142 1.00 92.38 105 GLY A O 1
ATOM 796 N N . VAL A 1 106 ? -7.848 -3.542 -16.233 1.00 93.56 106 VAL A N 1
ATOM 797 C CA . VAL A 1 106 ? -7.716 -2.094 -15.977 1.00 93.56 106 VAL A CA 1
ATOM 798 C C . VAL A 1 106 ? -6.897 -1.345 -17.041 1.00 93.56 106 VAL A C 1
ATOM 800 O O . VAL A 1 106 ? -7.098 -0.151 -17.262 1.00 93.56 106 VAL A O 1
ATOM 803 N N . VAL A 1 107 ? -5.970 -2.020 -17.726 1.00 92.19 107 VAL A N 1
ATOM 804 C CA . VAL A 1 107 ? -5.102 -1.388 -18.731 1.00 92.19 107 VAL A CA 1
ATOM 805 C C . VAL A 1 107 ? -5.932 -0.956 -19.940 1.00 92.19 107 VAL A C 1
ATOM 807 O O . VAL A 1 107 ? -6.514 -1.783 -20.634 1.00 92.19 107 VAL A O 1
ATOM 810 N N . GLY A 1 108 ? -5.973 0.355 -20.194 1.00 90.62 108 GLY A N 1
ATOM 811 C CA . GLY A 1 108 ? -6.787 0.951 -21.260 1.00 90.62 108 GLY A CA 1
ATOM 812 C C . GLY A 1 108 ? -8.258 1.168 -20.888 1.00 90.62 108 GLY A C 1
ATOM 813 O O . GLY A 1 108 ? -9.013 1.695 -21.705 1.00 90.62 108 GLY A O 1
ATOM 814 N N . HIS A 1 109 ? -8.670 0.814 -19.668 1.00 90.75 109 HIS A N 1
ATOM 815 C CA . HIS A 1 109 ? -10.019 1.078 -19.180 1.00 90.75 109 HIS A CA 1
ATOM 816 C C . HIS A 1 109 ? -10.239 2.575 -18.916 1.00 90.75 109 HIS A C 1
ATOM 818 O O . HIS A 1 109 ? -9.309 3.318 -18.585 1.00 90.75 109 HIS A O 1
ATOM 824 N N . LYS A 1 110 ? -11.494 3.033 -19.017 1.00 93.62 110 LYS A N 1
ATOM 825 C CA . LYS A 1 110 ? -11.859 4.404 -18.643 1.00 93.62 110 LYS A CA 1
ATOM 826 C C . LYS A 1 110 ? -11.569 4.637 -17.153 1.00 93.62 110 LYS A C 1
ATOM 828 O O . LYS A 1 110 ? -11.873 3.795 -16.306 1.00 93.62 110 LYS A O 1
ATOM 833 N N . ILE A 1 111 ? -10.988 5.794 -16.841 1.00 94.19 111 ILE A N 1
ATOM 834 C CA . ILE A 1 111 ? -10.663 6.200 -15.468 1.00 94.19 111 ILE A CA 1
ATOM 835 C C . ILE A 1 111 ? -11.956 6.331 -14.654 1.00 94.19 111 ILE A C 1
ATOM 837 O O . ILE A 1 111 ? -12.937 6.878 -15.156 1.00 94.19 111 ILE A O 1
ATOM 841 N N . ALA A 1 112 ? -11.927 5.843 -13.409 1.00 91.19 112 ALA A N 1
ATOM 842 C CA . ALA A 1 112 ? -13.027 5.941 -12.444 1.00 91.19 112 ALA A CA 1
ATOM 843 C C . ALA A 1 112 ? -14.379 5.430 -12.982 1.00 91.19 112 ALA A C 1
ATOM 845 O O . ALA A 1 112 ? -15.419 6.054 -12.791 1.00 91.19 112 ALA A O 1
ATOM 846 N N . ALA A 1 113 ? -14.351 4.313 -13.714 1.00 90.88 113 ALA A N 1
ATOM 8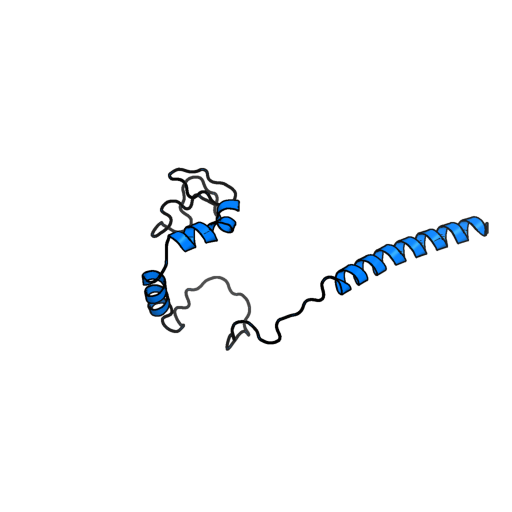47 C CA . ALA A 1 113 ? -15.519 3.796 -14.424 1.00 90.88 113 ALA A CA 1
ATOM 848 C C . ALA A 1 113 ? -15.816 2.315 -14.153 1.00 90.88 113 ALA A C 1
ATOM 850 O O . ALA A 1 113 ? -16.631 1.736 -14.866 1.00 90.88 113 ALA A O 1
ATOM 851 N N . HIS A 1 114 ? -15.152 1.678 -13.182 1.00 90.88 114 HIS A N 1
ATOM 852 C CA . HIS A 1 114 ? -15.488 0.300 -12.830 1.00 90.88 114 HIS A CA 1
ATOM 853 C C . HIS A 1 114 ? -16.901 0.255 -12.245 1.00 90.88 114 HIS A C 1
ATOM 855 O O . HIS A 1 114 ? -17.231 1.011 -11.329 1.00 90.88 114 HIS A O 1
ATOM 861 N N . GLU A 1 115 ? -17.737 -0.632 -12.777 1.00 89.31 115 GLU A N 1
ATOM 862 C CA . GLU A 1 115 ? -19.137 -0.724 -12.377 1.00 89.31 115 GLU A CA 1
ATOM 863 C C . GLU A 1 115 ? -19.275 -1.074 -10.890 1.00 89.31 115 GLU A C 1
ATOM 865 O O . GLU A 1 115 ? -18.499 -1.860 -10.331 1.00 89.31 115 GLU A O 1
ATOM 870 N N . GLY A 1 116 ? -20.262 -0.454 -10.239 1.00 90.19 116 GLY A N 1
ATOM 871 C CA . GLY A 1 116 ? -20.607 -0.715 -8.842 1.00 90.19 116 GLY A CA 1
ATOM 872 C C . GLY A 1 116 ? -19.564 -0.279 -7.807 1.00 90.19 116 GLY A C 1
ATOM 873 O O . GLY A 1 116 ? -19.688 -0.680 -6.652 1.00 90.19 116 GLY A O 1
ATOM 874 N N . PHE A 1 117 ? -18.535 0.490 -8.185 1.00 94.06 117 PHE A N 1
ATOM 875 C CA . PHE A 1 117 ? -17.575 1.073 -7.244 1.00 94.06 117 PHE A CA 1
ATOM 876 C C . PHE A 1 117 ? -17.840 2.573 -7.057 1.00 94.06 117 PHE A C 1
ATOM 878 O O . PHE A 1 117 ? -17.999 3.309 -8.030 1.00 94.06 117 PHE A O 1
ATOM 885 N N . ASN A 1 118 ? -17.867 3.032 -5.803 1.00 93.75 118 ASN A N 1
ATOM 886 C CA . ASN A 1 118 ? -18.060 4.442 -5.469 1.00 93.75 118 ASN A CA 1
ATOM 887 C C . ASN A 1 118 ? -16.709 5.161 -5.442 1.00 93.75 118 ASN A C 1
ATOM 889 O O . ASN A 1 118 ? -15.958 5.060 -4.473 1.00 93.75 118 ASN A O 1
ATOM 893 N N . TYR A 1 119 ? -16.413 5.881 -6.519 1.00 91.44 119 TYR A N 1
ATOM 894 C CA . TYR A 1 119 ? -15.238 6.743 -6.619 1.00 91.44 119 TYR A CA 1
ATOM 895 C C . TYR A 1 119 ? -15.447 8.070 -5.868 1.00 91.44 119 TYR A C 1
ATOM 897 O O . TYR A 1 119 ? -16.584 8.508 -5.689 1.00 91.44 119 TYR A O 1
ATOM 905 N N . SER A 1 120 ? -14.345 8.687 -5.429 1.00 90.38 120 SER A N 1
ATOM 906 C CA . SER A 1 120 ? -14.301 10.020 -4.804 1.00 90.38 120 SER A CA 1
ATOM 907 C C . SER A 1 120 ? -14.330 11.150 -5.823 1.00 90.38 120 SER A C 1
ATOM 909 O O . SER A 1 120 ? -13.646 10.977 -6.860 1.00 90.38 120 SER A O 1
#